Protein AF-E0XLH9-F1 (afdb_monomer_lite)

pLDDT: mean 97.28, std 1.68, range [86.56, 98.81]

Radius of gyration: 18.76 Å; chains: 1; bounding box: 44×28×55 Å

InterPro domains:
  IPR006067 Nitrite/sulphite reductase 4Fe-4S domain [PF01077] (1-181)
  IPR045854 Nitrite and sulphite reductase 4Fe-4S domain-like superfamily [G3DSA:3.30.413.10] (1-182)
  IPR045854 Nitrite and sulphite reductase 4Fe-4S domain-like superfamily [SSF56014] (1-182)

Structure (mmCIF, N/CA/C/O backbone):
data_AF-E0XLH9-F1
#
_entry.id   AF-E0XLH9-F1
#
loop_
_atom_site.group_PDB
_atom_site.id
_atom_site.type_symbol
_atom_site.label_atom_id
_atom_site.label_alt_id
_atom_site.label_comp_id
_atom_site.label_asym_id
_atom_site.label_entity_id
_atom_site.label_seq_id
_atom_site.pdbx_PDB_ins_code
_atom_site.Cartn_x
_atom_site.Cartn_y
_atom_site.Cartn_z
_atom_site.occupancy
_atom_site.B_iso_or_equiv
_atom_site.auth_seq_id
_atom_site.auth_comp_id
_atom_site.auth_asym_id
_atom_site.auth_atom_id
_atom_site.pdbx_PDB_model_num
ATOM 1 N N . CYS A 1 1 ? 6.025 8.968 -8.342 1.00 97.19 1 CYS A N 1
ATOM 2 C CA . CYS A 1 1 ? 5.480 8.291 -7.142 1.00 97.19 1 CYS A CA 1
ATOM 3 C C . CYS A 1 1 ? 4.327 9.105 -6.547 1.00 97.19 1 CYS A C 1
ATOM 5 O O . CYS A 1 1 ? 4.067 10.203 -7.035 1.00 97.19 1 CYS A O 1
ATOM 7 N N . CYS A 1 2 ? 3.596 8.573 -5.556 1.00 98.44 2 CYS A N 1
ATOM 8 C CA . CYS A 1 2 ? 2.737 9.406 -4.707 1.00 98.44 2 CYS A CA 1
ATOM 9 C C . CYS A 1 2 ? 3.609 10.173 -3.698 1.00 98.44 2 CYS A C 1
ATOM 11 O O . CYS A 1 2 ? 4.823 10.000 -3.677 1.00 98.44 2 CYS A O 1
ATOM 13 N N . VAL A 1 3 ? 2.999 11.010 -2.853 1.00 98.25 3 VAL A N 1
ATOM 14 C CA . VAL A 1 3 ? 3.741 11.764 -1.823 1.00 98.25 3 VAL A CA 1
ATOM 15 C C . VAL A 1 3 ? 4.440 10.858 -0.797 1.00 98.25 3 VAL A C 1
ATOM 17 O O . VAL A 1 3 ? 5.376 11.296 -0.137 1.00 98.25 3 VAL A O 1
ATOM 20 N N . GLY A 1 4 ? 3.999 9.601 -0.668 1.00 97.56 4 GLY A N 1
ATOM 21 C CA . GLY A 1 4 ? 4.634 8.614 0.200 1.00 97.56 4 GLY A CA 1
ATOM 22 C C . GLY A 1 4 ? 4.750 9.074 1.655 1.00 97.56 4 GLY A C 1
ATOM 23 O O . GLY A 1 4 ? 3.857 9.781 2.141 1.00 97.56 4 GLY A O 1
ATOM 24 N N . PRO A 1 5 ? 5.845 8.715 2.350 1.00 97.50 5 PRO A N 1
ATOM 25 C CA . PRO A 1 5 ? 6.049 9.096 3.745 1.00 97.50 5 PRO A CA 1
ATOM 26 C C . PRO A 1 5 ? 6.295 10.600 3.930 1.00 97.50 5 PRO A C 1
ATOM 28 O O . PRO A 1 5 ? 6.228 11.082 5.055 1.00 97.50 5 PRO A O 1
ATOM 31 N N . GLY A 1 6 ? 6.501 11.371 2.852 1.00 97.38 6 GLY A N 1
ATOM 32 C CA . GLY A 1 6 ? 6.682 12.822 2.942 1.00 97.38 6 GLY A CA 1
ATOM 33 C C . GLY A 1 6 ? 5.474 13.560 3.532 1.00 97.38 6 GLY A C 1
ATOM 34 O O . GLY A 1 6 ? 5.629 14.655 4.068 1.00 97.38 6 GLY A O 1
ATOM 35 N N . ARG A 1 7 ? 4.263 12.981 3.442 1.00 97.62 7 ARG A N 1
ATOM 36 C CA . ARG A 1 7 ? 3.058 13.537 4.094 1.00 97.62 7 ARG A CA 1
ATOM 37 C C . ARG A 1 7 ? 1.923 12.538 4.356 1.00 97.62 7 ARG A C 1
ATOM 39 O O . ARG A 1 7 ? 0.863 12.962 4.798 1.00 97.62 7 ARG A O 1
ATOM 46 N N . CYS A 1 8 ? 2.069 11.260 4.013 1.00 98.00 8 CYS A N 1
ATOM 47 C CA . CYS A 1 8 ? 0.991 10.282 4.155 1.00 98.00 8 CYS A CA 1
ATOM 48 C C . CYS A 1 8 ? 1.371 9.192 5.159 1.00 98.00 8 CYS A C 1
ATOM 50 O O . CYS A 1 8 ? 2.333 8.452 4.967 1.00 98.00 8 CYS A O 1
ATOM 52 N N . GLU A 1 9 ? 0.554 9.055 6.194 1.00 96.81 9 GLU A N 1
ATOM 53 C CA . GLU A 1 9 ? 0.658 8.052 7.250 1.00 96.81 9 GLU A CA 1
ATOM 54 C C . GLU A 1 9 ? 0.343 6.623 6.767 1.00 96.81 9 GLU A C 1
ATOM 56 O O . GLU A 1 9 ? 0.694 5.651 7.433 1.00 96.81 9 GLU A O 1
ATOM 61 N N . PHE A 1 10 ? -0.277 6.474 5.589 1.00 97.88 10 PHE A N 1
ATOM 62 C CA . PHE A 1 10 ? -0.593 5.168 4.994 1.00 97.88 10 PHE A CA 1
ATOM 63 C C . PHE A 1 10 ? 0.568 4.561 4.198 1.00 97.88 10 PHE A C 1
ATOM 65 O O . PHE A 1 10 ? 0.439 3.448 3.686 1.00 97.88 10 PHE A O 1
ATOM 72 N N . ALA A 1 11 ? 1.681 5.281 4.041 1.00 98.12 11 ALA A N 1
ATOM 73 C CA . ALA A 1 11 ? 2.809 4.802 3.258 1.00 98.12 11 ALA A CA 1
ATOM 74 C C . ALA A 1 11 ? 3.411 3.518 3.866 1.00 98.12 11 ALA A C 1
ATOM 76 O O . ALA A 1 11 ? 3.784 3.455 5.045 1.00 98.12 11 ALA A O 1
ATOM 77 N N . CYS A 1 12 ? 3.496 2.479 3.036 1.00 98.19 12 CYS A N 1
ATOM 78 C CA . CYS A 1 12 ? 4.087 1.193 3.397 1.00 98.19 12 CYS A CA 1
ATOM 79 C C . CYS A 1 12 ? 5.584 1.110 3.049 1.00 98.19 12 CYS A C 1
ATOM 81 O O . CYS A 1 12 ? 6.290 0.270 3.578 1.00 98.19 12 CYS A O 1
ATOM 83 N N . TYR A 1 13 ? 6.100 1.994 2.203 1.00 98.31 13 TYR A N 1
ATOM 84 C CA . TYR A 1 13 ? 7.531 2.107 1.917 1.00 98.31 13 TYR A CA 1
ATOM 85 C C . TYR A 1 13 ? 7.847 3.537 1.483 1.00 98.31 13 TYR A C 1
ATOM 87 O O . TYR A 1 13 ? 6.926 4.324 1.214 1.00 98.31 13 TYR A O 1
ATOM 95 N N . ASP A 1 14 ? 9.132 3.881 1.404 1.00 98.25 14 ASP A N 1
ATOM 96 C CA . ASP A 1 14 ? 9.543 5.189 0.907 1.00 98.25 14 ASP A CA 1
ATOM 97 C C . ASP A 1 14 ? 9.423 5.263 -0.619 1.00 98.25 14 ASP A C 1
ATOM 99 O O . ASP A 1 14 ? 10.328 4.930 -1.380 1.00 98.25 14 ASP A O 1
ATOM 103 N N . THR A 1 15 ? 8.256 5.708 -1.085 1.00 98.56 15 THR A N 1
ATOM 104 C CA . THR A 1 15 ? 8.002 5.864 -2.519 1.00 98.56 15 THR A CA 1
ATOM 105 C C . THR A 1 15 ? 8.807 6.996 -3.148 1.00 98.56 15 THR A C 1
ATOM 107 O O . THR A 1 15 ? 8.923 7.027 -4.373 1.00 98.56 15 THR A O 1
ATOM 110 N N . LEU A 1 16 ? 9.255 7.979 -2.359 1.00 98.38 16 LEU A N 1
ATOM 111 C CA . LEU A 1 16 ? 10.037 9.104 -2.867 1.00 98.38 16 LEU A CA 1
ATOM 112 C C . LEU A 1 16 ? 11.455 8.622 -3.159 1.00 98.38 16 LEU A C 1
ATOM 114 O O . LEU A 1 16 ? 11.909 8.772 -4.294 1.00 98.38 16 LEU A O 1
ATOM 118 N N . GLU A 1 17 ? 12.069 7.950 -2.183 1.00 98.25 17 GLU A N 1
ATOM 119 C CA . GLU A 1 17 ? 13.401 7.367 -2.324 1.00 98.25 17 GLU A CA 1
ATOM 120 C C . GLU A 1 17 ? 13.422 6.279 -3.398 1.00 98.25 17 GLU A C 1
ATOM 122 O O . GLU A 1 17 ? 14.225 6.357 -4.321 1.00 98.25 17 GLU A O 1
ATOM 127 N N . ALA A 1 18 ? 12.460 5.347 -3.395 1.00 98.31 18 ALA A N 1
ATOM 128 C CA . ALA A 1 18 ? 12.368 4.331 -4.446 1.00 98.31 18 ALA A CA 1
ATOM 129 C C . ALA A 1 18 ? 12.247 4.956 -5.846 1.00 98.31 18 ALA A C 1
ATOM 131 O O . ALA A 1 18 ? 12.887 4.515 -6.796 1.00 98.31 18 ALA A O 1
ATOM 132 N N . CYS A 1 19 ? 11.451 6.018 -6.000 1.00 98.50 19 CYS A N 1
ATOM 133 C CA . CYS A 1 19 ? 11.318 6.686 -7.292 1.00 98.50 19 CYS A CA 1
ATOM 134 C C . CYS A 1 19 ? 12.618 7.370 -7.722 1.00 98.50 19 CYS A C 1
ATOM 136 O O . CYS A 1 19 ? 12.966 7.305 -8.899 1.00 98.50 19 CYS A O 1
ATOM 138 N N . TYR A 1 20 ? 13.314 8.035 -6.799 1.00 98.44 20 TYR A N 1
ATOM 139 C CA . TYR A 1 20 ? 14.579 8.709 -7.078 1.00 98.44 20 TYR A CA 1
ATOM 140 C C . TYR A 1 20 ? 15.683 7.703 -7.415 1.00 98.44 20 TYR A C 1
ATOM 142 O O . TYR A 1 20 ? 16.307 7.804 -8.471 1.00 98.44 20 TYR A O 1
ATOM 150 N N . ASN A 1 21 ? 15.871 6.703 -6.561 1.00 98.38 21 ASN A N 1
ATOM 151 C CA . ASN A 1 21 ? 16.893 5.679 -6.695 1.00 98.38 21 ASN A CA 1
ATOM 152 C C . ASN A 1 21 ? 16.770 4.923 -8.025 1.00 98.38 21 ASN A C 1
ATOM 154 O O . ASN A 1 21 ? 17.699 4.916 -8.829 1.00 98.38 21 ASN A O 1
ATOM 158 N N . ILE A 1 22 ? 15.575 4.403 -8.321 1.00 98.38 22 ILE A N 1
ATOM 159 C CA . ILE A 1 22 ? 15.314 3.629 -9.541 1.00 98.38 22 ILE A CA 1
ATOM 160 C C . ILE A 1 22 ? 15.443 4.483 -10.807 1.00 98.38 22 ILE A C 1
ATOM 162 O O . ILE A 1 22 ? 15.871 3.985 -11.845 1.00 98.38 22 ILE A O 1
ATOM 166 N N . THR A 1 23 ? 15.112 5.776 -10.737 1.00 98.31 23 THR A N 1
ATOM 167 C CA . THR A 1 23 ? 15.322 6.688 -11.873 1.00 98.31 23 THR A CA 1
ATOM 168 C C . THR A 1 23 ? 16.809 6.898 -12.161 1.00 98.31 23 THR A C 1
ATOM 170 O O . THR A 1 23 ? 17.189 6.994 -13.325 1.00 98.31 23 THR A O 1
ATOM 173 N N . ASN A 1 24 ? 17.648 6.977 -11.123 1.00 98.06 24 ASN A N 1
ATOM 174 C CA . ASN A 1 24 ? 19.091 7.141 -11.294 1.00 98.06 24 ASN A CA 1
ATOM 175 C C . ASN A 1 24 ? 19.781 5.842 -11.724 1.00 98.06 24 ASN A C 1
ATOM 177 O O . ASN A 1 24 ? 20.687 5.900 -12.550 1.00 98.06 24 ASN A O 1
ATOM 181 N N . GLU A 1 25 ? 19.332 4.694 -11.212 1.00 97.94 25 GLU A N 1
ATOM 182 C CA . GLU A 1 25 ? 19.822 3.373 -11.619 1.00 97.94 25 GLU A CA 1
ATOM 183 C C . GLU A 1 25 ? 19.642 3.152 -13.125 1.00 97.94 25 GLU A C 1
ATOM 185 O O . GLU A 1 25 ? 20.597 2.830 -13.824 1.00 97.94 25 GLU A O 1
ATOM 190 N N . PHE A 1 26 ? 18.427 3.377 -13.635 1.00 97.75 26 PHE A N 1
ATOM 191 C CA . PHE A 1 26 ? 18.070 3.092 -15.030 1.00 97.75 26 PHE A CA 1
ATOM 192 C C . PHE A 1 26 ? 18.141 4.330 -15.929 1.00 97.75 26 PHE A C 1
ATOM 194 O O . PHE A 1 26 ? 17.298 4.559 -16.806 1.00 97.75 26 PHE A O 1
ATOM 201 N N . MET A 1 27 ? 19.123 5.196 -15.664 1.00 97.88 27 MET A N 1
ATOM 202 C CA . MET A 1 27 ? 19.270 6.449 -16.396 1.00 97.88 27 MET A CA 1
ATOM 203 C C . MET A 1 27 ? 19.641 6.207 -17.864 1.00 97.88 27 MET A C 1
ATOM 205 O O . MET A 1 27 ? 19.169 6.952 -18.726 1.00 97.88 27 MET A O 1
ATOM 209 N N . ASP A 1 28 ? 20.449 5.184 -18.162 1.00 97.12 28 ASP A N 1
ATOM 210 C CA . ASP A 1 28 ? 20.832 4.859 -19.541 1.00 97.12 28 ASP A CA 1
ATOM 211 C C . ASP A 1 28 ? 19.609 4.414 -20.349 1.00 97.12 28 ASP A C 1
ATOM 213 O O . ASP A 1 28 ? 19.333 4.983 -21.402 1.00 97.12 28 ASP A O 1
ATOM 217 N N . GLU A 1 29 ? 18.802 3.509 -19.800 1.00 97.12 29 GLU A N 1
ATOM 218 C CA . GLU A 1 29 ? 17.604 2.970 -20.441 1.00 97.12 29 GLU A CA 1
ATOM 219 C C . GLU A 1 29 ? 16.505 4.025 -20.624 1.00 97.12 29 GLU A C 1
ATOM 221 O O . GLU A 1 29 ? 15.734 3.975 -21.587 1.00 97.12 29 GLU A O 1
ATOM 226 N N . LEU A 1 30 ? 16.449 5.021 -19.733 1.00 97.06 30 LEU A N 1
ATOM 227 C CA . LEU A 1 30 ? 15.551 6.164 -19.880 1.00 97.06 30 LEU A CA 1
ATOM 228 C C . LEU A 1 30 ? 15.975 7.093 -21.030 1.00 97.06 30 LEU A C 1
ATOM 230 O O . LEU A 1 30 ? 15.118 7.602 -21.756 1.00 97.06 30 LEU A O 1
ATOM 234 N N . HIS A 1 31 ? 17.279 7.347 -21.185 1.00 98.00 31 HIS A N 1
ATOM 235 C CA . HIS A 1 31 ? 17.801 8.312 -22.161 1.00 98.00 31 HIS A CA 1
ATOM 236 C C . HIS A 1 31 ? 18.104 7.702 -23.530 1.00 98.00 31 HIS A C 1
ATOM 238 O O . HIS A 1 31 ? 18.070 8.416 -24.536 1.00 98.00 31 HIS A O 1
ATOM 244 N N . ARG A 1 32 ? 18.428 6.409 -23.582 1.00 97.19 32 ARG A N 1
ATOM 245 C CA . ARG A 1 32 ? 18.839 5.683 -24.784 1.00 97.19 32 ARG A CA 1
ATOM 246 C C . ARG A 1 32 ? 17.840 4.556 -25.044 1.00 97.19 32 ARG A C 1
ATOM 248 O O . ARG A 1 32 ? 17.953 3.486 -24.457 1.00 97.19 32 ARG A O 1
ATOM 255 N N . PRO A 1 33 ? 16.837 4.777 -25.911 1.00 95.25 33 PRO A N 1
ATOM 256 C CA . PRO A 1 33 ? 15.804 3.782 -26.169 1.00 95.25 33 PRO A CA 1
ATOM 257 C C . PRO A 1 33 ? 16.383 2.516 -26.820 1.00 95.25 33 PRO A C 1
ATOM 259 O O . PRO A 1 33 ? 16.750 2.538 -27.992 1.00 95.25 33 PRO A O 1
ATOM 262 N N . MET A 1 34 ? 16.437 1.417 -26.063 1.00 93.88 34 MET A N 1
ATOM 263 C CA . MET A 1 34 ? 16.940 0.110 -26.526 1.00 93.88 34 MET A CA 1
ATOM 264 C C . MET A 1 34 ? 15.840 -0.962 -26.626 1.00 93.88 34 MET A C 1
ATOM 266 O O . MET A 1 34 ? 16.058 -2.020 -27.212 1.00 93.88 34 MET A O 1
ATOM 270 N N . TRP A 1 35 ? 14.657 -0.708 -26.060 1.00 94.69 35 TRP A N 1
ATOM 271 C CA . TRP A 1 35 ? 13.569 -1.688 -25.972 1.00 94.69 35 TRP A CA 1
ATOM 272 C C . TRP A 1 35 ? 12.601 -1.650 -27.160 1.00 94.69 35 TRP A C 1
ATOM 274 O O . TRP A 1 35 ? 12.479 -0.618 -27.826 1.00 94.69 35 TRP A O 1
ATOM 284 N N . PRO A 1 36 ? 11.822 -2.731 -27.381 1.00 96.00 36 PRO A N 1
ATOM 285 C CA . PRO A 1 36 ? 10.820 -2.783 -28.447 1.00 96.00 36 PRO A CA 1
ATOM 286 C C . PRO A 1 36 ? 9.754 -1.684 -28.351 1.00 96.00 36 PRO A C 1
ATOM 288 O O . PRO A 1 36 ? 9.214 -1.241 -29.366 1.00 96.00 36 PRO A O 1
ATOM 291 N N . TYR A 1 37 ? 9.416 -1.255 -27.131 1.00 96.56 37 TYR A N 1
ATOM 292 C CA . TYR A 1 37 ? 8.458 -0.182 -26.898 1.00 96.56 37 TYR A CA 1
ATOM 293 C C . TYR A 1 37 ? 8.658 0.482 -25.529 1.00 96.56 37 TYR A C 1
ATOM 295 O O . TYR A 1 37 ? 9.584 0.163 -24.788 1.00 96.56 37 TYR A O 1
ATOM 303 N N . LYS A 1 38 ? 7.786 1.441 -25.198 1.00 96.44 38 LYS A N 1
ATOM 304 C CA . LYS A 1 38 ? 7.823 2.162 -23.917 1.00 96.44 38 LYS A CA 1
ATOM 305 C C . LYS A 1 38 ? 7.627 1.218 -22.726 1.00 96.44 38 LYS A C 1
ATOM 307 O O . LYS A 1 38 ? 6.779 0.336 -22.780 1.00 96.44 38 LYS A O 1
ATOM 312 N N . SER A 1 39 ? 8.333 1.512 -21.642 1.00 97.06 39 SER A N 1
ATOM 313 C CA . SER A 1 39 ? 8.184 0.890 -20.327 1.00 97.06 39 SER A CA 1
ATOM 314 C C . SER A 1 39 ? 8.046 1.997 -19.282 1.00 97.06 39 SER A C 1
ATOM 316 O O . SER A 1 39 ? 8.710 3.033 -19.370 1.00 97.06 39 SER A O 1
ATOM 318 N N . LYS A 1 40 ? 7.128 1.831 -18.329 1.00 98.38 40 LYS A N 1
ATOM 319 C CA . LYS A 1 40 ? 6.840 2.808 -17.273 1.00 98.38 40 LYS A CA 1
ATOM 320 C C . LYS A 1 40 ? 6.799 2.123 -15.923 1.00 98.38 40 LYS A C 1
ATOM 322 O O . LYS A 1 40 ? 6.058 1.160 -15.746 1.00 98.38 40 LYS A O 1
ATOM 327 N N . ILE A 1 41 ? 7.480 2.718 -14.953 1.00 98.56 41 ILE A N 1
ATOM 328 C CA . ILE A 1 41 ? 7.428 2.303 -13.553 1.00 98.56 41 ILE A CA 1
ATOM 329 C C . ILE A 1 41 ? 6.671 3.364 -12.750 1.00 98.56 41 ILE A C 1
ATOM 331 O O . ILE A 1 41 ? 6.917 4.565 -12.900 1.00 98.56 41 ILE A O 1
ATOM 335 N N . LYS A 1 42 ? 5.723 2.945 -11.905 1.00 98.81 42 LYS A N 1
ATOM 336 C CA . LYS A 1 42 ? 5.053 3.840 -10.948 1.00 98.81 42 LYS A CA 1
ATOM 337 C C . LYS A 1 42 ? 4.966 3.238 -9.561 1.00 98.81 42 LYS A C 1
ATOM 339 O O . LYS A 1 42 ? 4.686 2.058 -9.397 1.00 98.81 42 LYS A O 1
ATOM 344 N N . PHE A 1 43 ? 5.113 4.123 -8.583 1.00 98.75 43 PHE A N 1
ATOM 345 C CA . PHE A 1 43 ? 5.173 3.805 -7.164 1.00 98.75 43 PHE A CA 1
ATOM 346 C C . PHE A 1 43 ? 4.005 4.457 -6.427 1.00 98.75 43 PHE A C 1
ATOM 348 O O . PHE A 1 43 ? 3.878 5.690 -6.424 1.00 98.75 43 PHE A O 1
ATOM 355 N N . SER A 1 44 ? 3.185 3.631 -5.788 1.00 98.75 44 SER A N 1
ATOM 356 C CA . SER A 1 44 ? 2.110 4.031 -4.885 1.00 98.75 44 SER A CA 1
ATOM 357 C C . SER A 1 44 ? 2.343 3.402 -3.5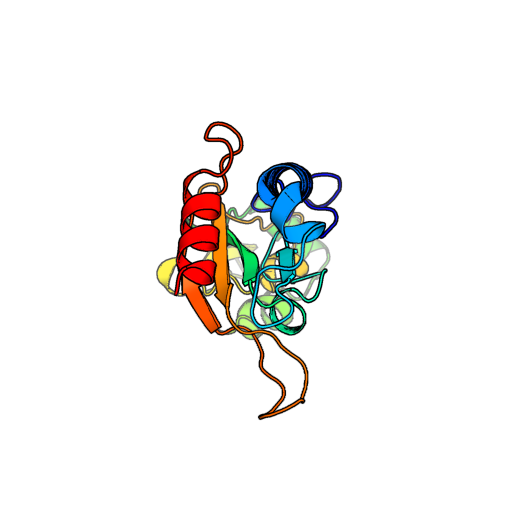17 1.00 98.75 44 SER A C 1
ATOM 359 O O . SER A 1 44 ? 2.572 2.205 -3.408 1.00 98.75 44 SER A O 1
ATOM 361 N N . GLY A 1 45 ? 2.280 4.206 -2.459 1.00 98.44 45 GLY A N 1
ATOM 362 C CA . GLY A 1 45 ? 2.657 3.773 -1.111 1.00 98.44 45 GLY A CA 1
ATOM 363 C C . GLY A 1 45 ? 1.646 2.861 -0.417 1.00 98.44 45 GLY A C 1
ATOM 364 O O . GLY A 1 45 ? 1.978 2.298 0.619 1.00 98.44 45 GLY A O 1
ATOM 365 N N . CYS A 1 46 ? 0.432 2.718 -0.954 1.00 98.56 46 CYS A N 1
ATOM 366 C CA . CYS A 1 46 ? -0.602 1.826 -0.433 1.00 98.56 46 CYS A CA 1
ATOM 367 C C . CYS A 1 46 ? -1.668 1.512 -1.501 1.00 98.56 46 CYS A C 1
ATOM 369 O O . CYS A 1 46 ? -1.661 2.100 -2.588 1.00 98.56 46 CYS A O 1
ATOM 371 N N . ALA A 1 47 ? -2.628 0.646 -1.162 1.00 98.06 47 ALA A N 1
ATOM 372 C CA . ALA A 1 47 ? -3.708 0.189 -2.045 1.00 98.06 47 ALA A CA 1
ATOM 373 C C . ALA A 1 47 ? -4.687 1.284 -2.527 1.00 98.06 47 ALA A C 1
ATOM 375 O O . ALA A 1 47 ? -5.460 1.035 -3.446 1.00 98.06 47 ALA A O 1
ATOM 376 N N . ASN A 1 48 ? -4.637 2.503 -1.970 1.00 98.38 48 ASN A N 1
ATOM 377 C CA . ASN A 1 48 ? -5.410 3.641 -2.501 1.00 98.38 48 ASN A CA 1
ATOM 378 C C . ASN A 1 48 ? -4.921 4.093 -3.889 1.00 98.38 48 ASN A C 1
ATOM 380 O O . ASN A 1 48 ? -5.611 4.854 -4.559 1.00 98.38 48 ASN A O 1
ATOM 384 N N . ASP A 1 49 ? -3.715 3.672 -4.287 1.00 98.38 49 ASP A N 1
ATOM 385 C CA . ASP A 1 49 ? -3.103 3.922 -5.593 1.00 98.38 49 ASP A CA 1
ATOM 386 C C . ASP A 1 49 ? -3.233 5.374 -6.098 1.00 98.38 49 ASP A C 1
ATOM 388 O O . ASP A 1 49 ? -3.683 5.649 -7.210 1.00 98.38 49 ASP A O 1
ATOM 392 N N . CYS A 1 50 ? -2.784 6.338 -5.290 1.00 98.44 50 CYS A N 1
ATOM 393 C CA . CYS A 1 50 ? -2.919 7.767 -5.597 1.00 98.44 50 CYS A CA 1
ATOM 394 C C . CYS A 1 50 ? -2.190 8.227 -6.880 1.00 98.44 50 CYS A C 1
ATOM 396 O O . CYS A 1 50 ? -2.377 9.365 -7.308 1.00 98.44 50 CYS A O 1
ATOM 398 N N . THR A 1 51 ? -1.341 7.392 -7.495 1.00 97.62 51 THR A N 1
ATOM 399 C CA . THR A 1 51 ? -0.717 7.697 -8.801 1.00 97.62 51 THR A CA 1
ATOM 400 C C . THR A 1 51 ? -1.435 7.069 -9.997 1.00 97.62 51 THR A C 1
ATOM 402 O O . THR A 1 51 ? -1.119 7.398 -11.152 1.00 97.62 51 THR A O 1
ATOM 405 N N . GLY A 1 52 ? -2.400 6.181 -9.740 1.00 98.06 52 GLY A N 1
ATOM 406 C CA . GLY A 1 52 ? -2.980 5.291 -10.739 1.00 98.06 52 GLY A CA 1
ATOM 407 C C . GLY A 1 52 ? -1.914 4.401 -11.374 1.00 98.06 52 GLY A C 1
ATOM 408 O O . GLY A 1 52 ? -1.873 4.295 -12.602 1.00 98.06 52 GLY A O 1
ATOM 409 N N . ALA A 1 53 ? -1.001 3.854 -10.565 1.00 98.25 53 ALA A N 1
ATOM 410 C CA . ALA A 1 53 ? 0.055 2.956 -11.005 1.00 98.25 53 ALA A CA 1
ATOM 411 C C . ALA A 1 53 ? -0.546 1.763 -11.754 1.00 98.25 53 ALA A C 1
ATOM 413 O O . ALA A 1 53 ? -0.177 1.556 -12.910 1.00 98.25 53 ALA A O 1
ATOM 414 N N . ILE A 1 54 ? -1.557 1.099 -11.172 1.00 98.44 54 ILE A N 1
ATOM 415 C CA . ILE A 1 54 ? -2.161 -0.126 -11.724 1.00 98.44 54 ILE A CA 1
ATOM 416 C C . ILE A 1 54 ? -2.722 0.062 -13.139 1.00 98.44 54 ILE A C 1
ATOM 418 O O . ILE A 1 54 ? -2.765 -0.873 -13.928 1.00 98.44 54 ILE A O 1
ATOM 422 N N . ALA A 1 55 ? -3.155 1.274 -13.481 1.00 98.06 55 ALA A N 1
ATOM 423 C CA . ALA A 1 55 ? -3.766 1.570 -14.774 1.00 98.06 55 ALA A CA 1
ATOM 424 C C . ALA A 1 55 ? -2.806 2.250 -15.765 1.00 98.06 55 ALA A C 1
ATOM 426 O O . ALA A 1 55 ? -3.123 2.376 -16.947 1.00 98.06 55 ALA A O 1
ATOM 427 N N . ARG A 1 56 ? -1.670 2.789 -15.300 1.00 98.06 56 ARG A N 1
ATOM 428 C CA . ARG A 1 56 ? -0.861 3.747 -16.082 1.00 98.06 56 ARG A CA 1
ATOM 429 C C . ARG A 1 56 ? 0.638 3.447 -16.067 1.00 98.06 56 ARG A C 1
ATOM 431 O O . ARG A 1 56 ? 1.410 4.363 -16.396 1.00 98.06 56 ARG A O 1
ATOM 438 N N . ALA A 1 57 ? 1.043 2.255 -15.648 1.00 98.06 57 ALA A N 1
ATOM 439 C CA . ALA A 1 57 ? 2.425 1.803 -15.650 1.00 98.06 57 ALA A CA 1
ATOM 440 C C . ALA A 1 57 ? 2.522 0.332 -16.053 1.00 98.06 57 ALA A C 1
ATOM 442 O O . ALA A 1 57 ? 1.744 -0.493 -15.578 1.00 98.06 57 ALA A O 1
ATOM 443 N N . ASP A 1 58 ? 3.517 0.028 -16.880 1.00 98.25 58 ASP A N 1
ATOM 444 C CA . ASP A 1 58 ? 3.850 -1.335 -17.277 1.00 98.25 58 ASP A CA 1
ATOM 445 C C . ASP A 1 58 ? 4.351 -2.139 -16.070 1.00 98.25 58 ASP A C 1
ATOM 447 O O . ASP A 1 58 ? 4.044 -3.319 -15.977 1.00 98.25 58 ASP A O 1
ATOM 451 N N . ILE A 1 59 ? 5.028 -1.488 -15.113 1.00 98.62 59 ILE A N 1
ATOM 452 C CA . ILE A 1 59 ? 5.429 -2.044 -13.813 1.00 98.62 59 ILE A CA 1
ATOM 453 C C . ILE A 1 59 ? 4.855 -1.152 -12.702 1.00 98.62 59 ILE A C 1
ATOM 455 O O . ILE A 1 59 ? 5.213 0.018 -12.543 1.00 98.62 59 ILE A O 1
ATOM 459 N N . SER A 1 60 ? 3.918 -1.696 -11.933 1.00 98.69 60 SER A N 1
ATOM 460 C CA . SER A 1 60 ? 3.217 -1.013 -10.844 1.00 98.69 60 SER A CA 1
ATOM 461 C C . SER A 1 60 ? 3.704 -1.535 -9.496 1.00 98.69 60 SER A C 1
ATOM 463 O O . SER A 1 60 ? 3.605 -2.729 -9.229 1.00 98.69 60 SER A O 1
ATOM 465 N N . VAL A 1 61 ? 4.183 -0.640 -8.636 1.00 98.75 61 VAL A N 1
ATOM 466 C CA . VAL A 1 61 ? 4.692 -0.961 -7.296 1.00 98.75 61 VAL A CA 1
ATOM 467 C C . VAL A 1 61 ? 3.732 -0.385 -6.263 1.00 98.75 61 VAL A C 1
ATOM 469 O O . VAL A 1 61 ? 3.691 0.832 -6.053 1.00 98.75 61 VAL A O 1
ATOM 472 N N . ILE A 1 62 ? 2.920 -1.240 -5.642 1.00 98.81 62 ILE A N 1
ATOM 473 C CA . ILE A 1 62 ? 1.847 -0.816 -4.733 1.00 98.81 62 ILE A CA 1
ATOM 474 C C . ILE A 1 62 ? 2.133 -1.318 -3.323 1.00 98.81 62 ILE A C 1
ATOM 476 O O . ILE A 1 62 ? 2.202 -2.516 -3.083 1.00 98.81 62 ILE A O 1
ATOM 480 N N . GLY A 1 63 ? 2.288 -0.391 -2.384 1.00 98.62 63 GLY A N 1
ATOM 481 C CA . GLY A 1 63 ? 2.655 -0.693 -1.008 1.00 98.62 63 GLY A CA 1
ATOM 482 C C . GLY A 1 63 ? 1.600 -1.529 -0.288 1.00 98.62 63 GLY A C 1
ATOM 483 O O . GLY A 1 63 ? 0.396 -1.347 -0.483 1.00 98.62 63 GLY A O 1
ATOM 484 N N . THR A 1 64 ? 2.061 -2.443 0.556 1.00 98.62 64 THR A N 1
ATOM 485 C CA . THR A 1 64 ? 1.212 -3.299 1.383 1.00 98.62 64 THR A CA 1
ATOM 486 C C . THR A 1 64 ? 1.959 -3.728 2.650 1.00 98.62 64 THR A C 1
ATOM 488 O O . THR A 1 64 ? 3.111 -3.356 2.872 1.00 98.62 64 THR A O 1
ATOM 491 N N . TRP A 1 65 ? 1.296 -4.510 3.490 1.00 98.25 65 TRP A N 1
ATOM 492 C CA . TRP A 1 65 ? 1.861 -5.150 4.676 1.00 98.25 65 TRP A CA 1
ATOM 493 C C . TRP A 1 65 ? 1.404 -6.612 4.722 1.00 98.25 65 TRP A C 1
ATOM 495 O O . TRP A 1 65 ? 0.490 -6.987 3.985 1.00 98.25 65 TRP A O 1
ATOM 505 N N . ARG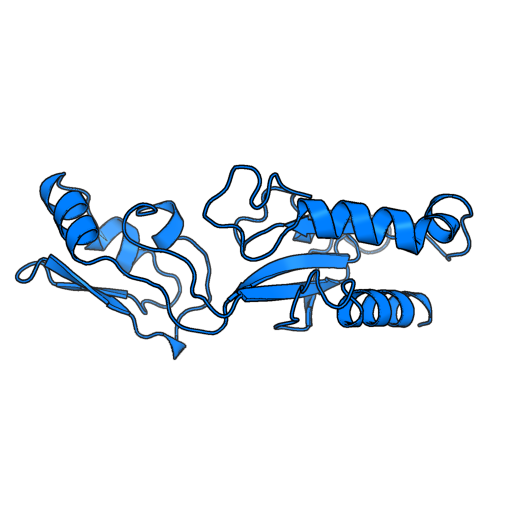 A 1 66 ? 2.041 -7.458 5.535 1.00 96.31 66 ARG A N 1
ATOM 506 C CA . ARG A 1 66 ? 1.688 -8.893 5.622 1.00 96.31 66 ARG A CA 1
ATOM 507 C C . ARG A 1 66 ? 1.363 -9.400 7.026 1.00 96.31 66 ARG A C 1
ATOM 509 O O . ARG A 1 66 ? 0.904 -10.528 7.162 1.00 96.31 66 ARG A O 1
ATOM 516 N N . ASP A 1 67 ? 1.573 -8.578 8.043 1.00 96.06 67 ASP A N 1
ATOM 517 C CA . ASP A 1 67 ? 1.084 -8.799 9.400 1.00 96.06 67 ASP A CA 1
ATOM 518 C C . ASP A 1 67 ? -0.348 -8.245 9.576 1.00 96.06 67 ASP A C 1
ATOM 520 O O . ASP A 1 67 ? -1.072 -8.002 8.605 1.00 96.06 67 ASP A O 1
ATOM 524 N N . THR A 1 68 ? -0.800 -8.084 10.821 1.00 96.88 68 THR A N 1
ATOM 525 C CA . THR A 1 68 ? -2.165 -7.629 11.131 1.00 96.88 68 THR A CA 1
ATOM 526 C C . THR A 1 68 ? -2.287 -6.102 11.182 1.00 96.88 68 THR A C 1
ATOM 528 O O . THR A 1 68 ? -1.300 -5.382 11.317 1.00 96.88 68 THR A O 1
ATOM 531 N N . LEU A 1 69 ? -3.520 -5.592 11.087 1.00 97.38 69 LEU A N 1
ATOM 532 C CA . LEU A 1 69 ? -3.812 -4.178 11.336 1.00 97.38 69 LEU A CA 1
ATOM 533 C C . LEU A 1 69 ? -3.481 -3.801 12.782 1.00 97.38 69 LEU A C 1
ATOM 535 O O . LEU A 1 69 ? -3.759 -4.557 13.714 1.00 97.38 69 LEU A O 1
ATOM 539 N N . ILE A 1 70 ? -2.987 -2.581 12.968 1.00 97.81 70 ILE A N 1
ATOM 540 C CA . ILE A 1 70 ? -2.815 -1.984 14.292 1.00 97.81 70 ILE A CA 1
ATOM 541 C C . ILE A 1 70 ? -4.099 -1.221 14.615 1.00 97.81 70 ILE A C 1
ATOM 543 O O . ILE A 1 70 ? -4.457 -0.292 13.888 1.00 97.81 70 ILE A O 1
ATOM 547 N N . ILE A 1 71 ? -4.794 -1.626 15.681 1.00 98.12 71 ILE A N 1
ATOM 548 C CA . ILE A 1 71 ? -6.065 -1.031 16.115 1.00 98.12 71 ILE A CA 1
ATOM 549 C C . ILE A 1 71 ? -5.888 -0.411 17.502 1.00 98.12 71 ILE A C 1
ATOM 551 O O . ILE A 1 71 ? -5.653 -1.117 18.482 1.00 98.12 71 ILE A O 1
ATOM 555 N N . ASP A 1 72 ? -6.043 0.906 17.583 1.00 98.19 72 ASP A N 1
ATOM 556 C CA . ASP A 1 72 ? -6.104 1.653 18.835 1.00 98.19 72 ASP A CA 1
ATOM 557 C C . ASP A 1 72 ? -7.552 1.703 19.342 1.00 98.19 72 ASP A C 1
ATOM 559 O O . ASP A 1 72 ? -8.389 2.456 18.838 1.00 98.19 72 ASP A O 1
ATOM 563 N N . GLN A 1 73 ? -7.84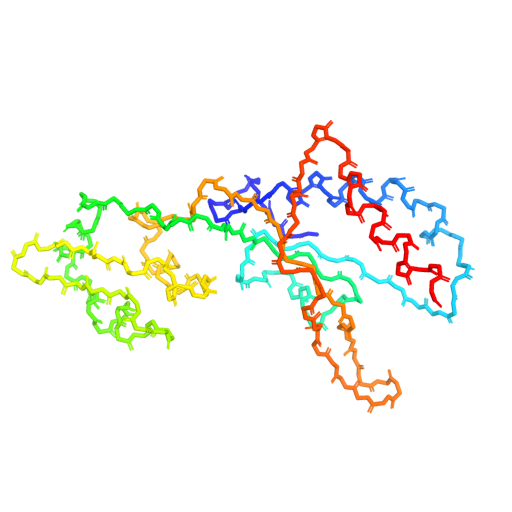8 0.893 20.360 1.00 98.00 73 GLN A N 1
ATOM 564 C CA . GLN A 1 73 ? -9.190 0.807 20.943 1.00 98.00 73 GLN A CA 1
ATOM 565 C C . GLN A 1 73 ? -9.628 2.104 21.640 1.00 98.00 73 GLN A C 1
ATOM 567 O O . GLN A 1 73 ? -10.828 2.349 21.755 1.00 98.00 73 GLN A O 1
ATOM 572 N N . VAL A 1 74 ? -8.695 2.951 22.093 1.00 98.06 74 VAL A N 1
ATOM 573 C CA . VAL A 1 74 ? -9.036 4.256 22.678 1.00 98.06 74 VAL A CA 1
ATOM 574 C C . VAL A 1 74 ? -9.590 5.162 21.583 1.00 98.06 74 VAL A C 1
ATOM 576 O O . VAL A 1 74 ? -10.698 5.678 21.717 1.00 98.06 74 VAL A O 1
ATOM 579 N N . ALA A 1 75 ? -8.897 5.253 20.448 1.00 97.94 75 ALA A N 1
ATOM 580 C CA . ALA A 1 75 ? -9.366 6.026 19.302 1.00 97.94 75 ALA A CA 1
ATOM 581 C C . ALA A 1 75 ? -10.661 5.449 18.687 1.00 97.94 75 ALA A C 1
ATOM 583 O O . ALA A 1 75 ? -11.522 6.209 18.247 1.00 97.94 75 ALA A O 1
ATOM 584 N N . VAL A 1 76 ? -10.864 4.121 18.690 1.00 98.00 76 VAL A N 1
ATOM 585 C CA . VAL A 1 76 ? -12.156 3.512 18.289 1.00 98.00 76 VAL A CA 1
ATOM 586 C C . VAL A 1 76 ? -13.305 4.039 19.157 1.00 98.00 76 VAL A C 1
ATOM 588 O O . VAL A 1 76 ? -14.366 4.388 18.630 1.00 98.00 76 VAL A O 1
ATOM 591 N N . LYS A 1 77 ? -13.097 4.132 20.477 1.00 97.81 77 LYS A N 1
ATOM 592 C CA . LYS A 1 77 ? -14.093 4.674 21.413 1.00 97.81 77 LYS A CA 1
ATOM 593 C C . LYS A 1 77 ? -14.360 6.159 21.178 1.00 97.81 77 LYS A C 1
ATOM 595 O O . LYS A 1 77 ? -15.510 6.573 21.288 1.00 97.81 77 LYS A O 1
ATOM 600 N N . GLU A 1 78 ? -13.353 6.939 20.786 1.00 97.94 78 GLU A N 1
ATOM 601 C CA . GLU A 1 78 ? -13.537 8.342 20.382 1.00 97.94 78 GLU A CA 1
ATOM 602 C C . GLU A 1 78 ? -14.458 8.461 19.158 1.00 97.94 78 GLU A C 1
ATOM 604 O O . GLU A 1 78 ? -15.448 9.191 19.212 1.00 97.94 78 GLU A O 1
ATOM 609 N N . TYR A 1 79 ? -14.227 7.672 18.099 1.00 97.81 79 TYR A N 1
ATOM 610 C CA . TYR A 1 79 ? -15.134 7.626 16.940 1.00 97.81 79 TYR A CA 1
ATOM 611 C C . TYR A 1 79 ? -16.563 7.225 17.342 1.00 97.81 79 TYR A C 1
ATOM 613 O O . TYR A 1 79 ? -17.539 7.800 16.852 1.00 97.81 79 TYR A O 1
ATOM 621 N N . ALA A 1 80 ? -16.706 6.253 18.247 1.00 96.62 80 ALA A N 1
ATOM 622 C CA . ALA A 1 80 ? -18.011 5.839 18.755 1.00 96.62 80 ALA A CA 1
ATOM 623 C C . ALA A 1 80 ? -18.708 6.959 19.553 1.00 96.62 80 ALA A C 1
ATOM 625 O O . ALA A 1 80 ? -19.912 7.170 19.390 1.00 96.62 80 ALA A O 1
ATOM 626 N N . ALA A 1 81 ? -17.963 7.709 20.373 1.00 96.88 81 ALA A N 1
ATOM 627 C CA . ALA A 1 81 ? -18.467 8.857 21.129 1.00 96.88 81 ALA A CA 1
ATOM 628 C C . ALA A 1 81 ? -18.913 10.010 20.212 1.00 96.88 81 ALA A C 1
ATOM 630 O O . ALA A 1 81 ? -19.939 10.643 20.467 1.00 96.88 81 ALA A O 1
ATOM 631 N N . GLU A 1 82 ? -18.215 10.214 19.091 1.00 96.75 82 GLU A N 1
ATOM 632 C CA . GLU A 1 82 ? -18.609 11.130 18.010 1.00 96.75 82 GLU A CA 1
ATOM 633 C C . GLU A 1 82 ? -19.822 10.629 17.196 1.00 96.75 82 GLU A C 1
ATOM 635 O O . GLU A 1 82 ? -20.253 11.281 16.244 1.00 96.75 82 GLU A O 1
ATOM 640 N N . LYS A 1 83 ? -20.417 9.487 17.578 1.00 95.56 83 LYS A N 1
ATOM 641 C CA . LYS A 1 83 ? -21.546 8.830 16.899 1.00 95.56 83 LYS A CA 1
ATOM 642 C C . LYS A 1 83 ? -21.234 8.448 15.4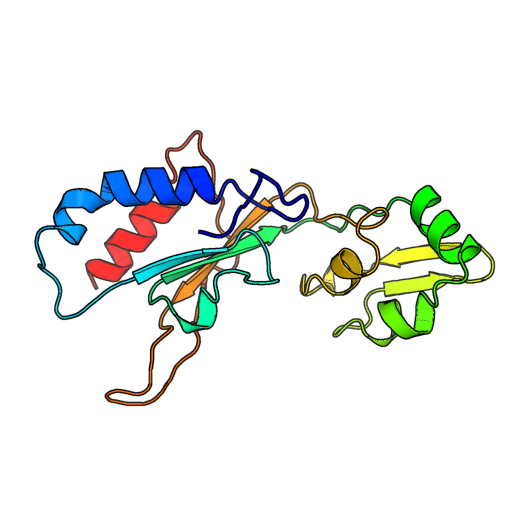50 1.00 95.56 83 LYS A C 1
ATOM 644 O O . LYS A 1 83 ? -22.148 8.328 14.629 1.00 95.56 83 LYS A O 1
ATOM 649 N N . PHE A 1 84 ? -19.959 8.222 15.129 1.00 96.88 84 PHE A N 1
ATOM 650 C CA . PHE A 1 84 ? -19.577 7.690 13.830 1.00 96.88 84 PHE A CA 1
ATOM 651 C C . PHE A 1 84 ? -20.141 6.264 13.670 1.00 96.88 84 PHE A C 1
ATOM 653 O O . PHE A 1 84 ? -19.971 5.424 14.558 1.00 96.88 84 PHE A O 1
ATOM 660 N N . PRO A 1 85 ? -20.826 5.942 12.560 1.00 96.19 85 PRO A N 1
ATOM 661 C CA . PRO A 1 85 ? -21.549 4.678 12.420 1.00 96.19 85 PRO A CA 1
ATOM 662 C C . PRO A 1 85 ? -20.628 3.507 12.011 1.00 96.19 85 PRO A C 1
ATOM 664 O O . PRO A 1 85 ? -20.757 2.956 10.912 1.00 96.19 85 PRO A O 1
ATOM 667 N N . ILE A 1 86 ? -19.729 3.096 12.921 1.00 97.69 86 ILE A N 1
ATOM 668 C CA . ILE A 1 86 ? -18.669 2.083 12.713 1.00 97.69 86 ILE A CA 1
ATOM 669 C C . ILE A 1 86 ? -19.218 0.794 12.087 1.00 97.69 86 ILE A C 1
ATOM 671 O O . ILE A 1 86 ? -18.698 0.325 11.075 1.00 97.69 86 ILE A O 1
ATOM 675 N N . LYS A 1 87 ? -20.308 0.232 12.626 1.00 96.56 87 LYS A N 1
ATOM 676 C CA . LYS A 1 87 ? -20.884 -1.021 12.111 1.00 96.56 87 LYS A CA 1
ATOM 677 C C . LYS A 1 87 ? -21.279 -0.908 10.632 1.00 96.56 87 LYS A C 1
ATOM 679 O O . LYS A 1 87 ? -20.781 -1.669 9.808 1.00 96.56 87 LYS A O 1
ATOM 684 N N . SER A 1 88 ? -22.116 0.075 10.297 1.00 97.31 88 SER A N 1
ATOM 685 C CA . SER A 1 88 ? -22.704 0.201 8.954 1.00 97.31 88 SER A CA 1
ATOM 686 C C . SER A 1 88 ? -21.742 0.729 7.884 1.00 97.31 88 SER A C 1
ATOM 688 O O . SER A 1 88 ? -21.868 0.360 6.715 1.00 97.31 88 SER A O 1
ATOM 690 N N . GLN A 1 89 ? -20.786 1.590 8.260 1.00 97.31 89 GLN A N 1
ATOM 691 C CA . GLN A 1 89 ? -19.856 2.216 7.312 1.00 97.31 89 GLN A CA 1
ATOM 692 C C . GLN A 1 89 ? -18.507 1.497 7.234 1.00 97.31 89 GLN A C 1
ATOM 694 O O . GLN A 1 89 ? -17.873 1.544 6.185 1.00 97.31 89 GLN A O 1
ATOM 699 N N . VAL A 1 90 ? -18.065 0.808 8.293 1.00 97.69 90 VAL A N 1
ATOM 700 C CA . VAL A 1 90 ? -16.758 0.128 8.328 1.00 97.69 90 VAL A CA 1
ATOM 701 C C . VAL A 1 90 ? -16.924 -1.383 8.208 1.00 97.69 90 VAL A C 1
ATOM 703 O O . VAL A 1 90 ? -16.502 -1.960 7.206 1.00 97.69 90 VAL A O 1
ATOM 706 N N . CYS A 1 91 ? -17.571 -2.035 9.178 1.00 97.44 91 CYS A N 1
ATOM 707 C CA . CYS A 1 91 ? -17.695 -3.499 9.199 1.00 97.44 91 CYS A CA 1
ATOM 708 C C . CYS A 1 91 ? -18.540 -4.020 8.028 1.00 97.44 91 CYS A C 1
ATOM 710 O O . CYS A 1 91 ? -18.107 -4.896 7.280 1.00 97.44 91 CYS A O 1
ATOM 712 N N . ASP A 1 92 ? -19.720 -3.437 7.809 1.00 97.75 92 ASP A N 1
ATOM 713 C CA . ASP A 1 92 ? -20.651 -3.886 6.771 1.00 97.75 92 ASP A CA 1
ATOM 714 C C . ASP A 1 92 ? -20.181 -3.517 5.355 1.00 97.75 92 ASP A C 1
ATOM 716 O O . ASP A 1 92 ? -20.706 -4.044 4.373 1.00 97.75 92 ASP A O 1
ATOM 720 N N . LYS A 1 93 ? -19.167 -2.660 5.219 1.00 98.19 93 LYS A N 1
ATOM 721 C CA . LYS A 1 93 ? -18.538 -2.319 3.932 1.00 98.19 93 LYS A CA 1
ATOM 722 C C . LYS A 1 93 ? -17.184 -2.992 3.721 1.00 98.19 93 LYS A C 1
ATOM 724 O O . LYS A 1 93 ? -16.638 -2.898 2.627 1.00 98.19 93 LYS A O 1
ATOM 729 N N . CYS A 1 94 ? -16.667 -3.712 4.718 1.00 98.19 94 CYS A N 1
ATOM 730 C CA . CYS A 1 94 ? -15.487 -4.550 4.552 1.00 98.19 94 CYS A CA 1
ATOM 731 C C . CYS A 1 94 ? -15.756 -5.615 3.467 1.00 98.19 94 CYS A C 1
ATOM 733 O O . CYS A 1 94 ? -16.714 -6.381 3.620 1.00 98.19 94 CYS A O 1
ATOM 735 N N . PRO A 1 95 ? -14.934 -5.704 2.400 1.00 98.12 95 PRO A N 1
ATOM 736 C CA . PRO A 1 95 ? -15.162 -6.651 1.307 1.00 98.12 95 PRO A CA 1
ATOM 737 C C . PRO A 1 95 ? -15.221 -8.112 1.761 1.00 98.12 95 PRO A C 1
ATOM 739 O O . PRO A 1 95 ? -16.038 -8.873 1.256 1.00 98.12 95 PRO A O 1
ATOM 742 N N . THR A 1 96 ? -14.395 -8.488 2.742 1.00 97.94 96 THR A N 1
ATOM 743 C CA . THR A 1 96 ? -14.310 -9.860 3.271 1.00 97.94 96 THR A CA 1
ATOM 744 C C . THR A 1 96 ? -15.041 -10.062 4.591 1.00 97.94 96 THR A C 1
ATOM 746 O O . THR A 1 96 ? -15.051 -11.166 5.115 1.00 97.94 96 THR A O 1
ATOM 749 N N . LYS A 1 97 ? -15.669 -9.013 5.142 1.00 97.44 97 LYS A N 1
ATOM 750 C CA . LYS A 1 97 ? -16.383 -9.061 6.433 1.00 97.44 97 LYS A CA 1
ATOM 751 C C . LYS A 1 97 ? -15.520 -9.524 7.617 1.00 97.44 97 LYS A C 1
ATOM 753 O O . LYS A 1 97 ? -16.056 -9.984 8.617 1.00 97.44 97 LYS A O 1
ATOM 758 N N . CYS A 1 98 ? -14.206 -9.314 7.552 1.00 97.62 98 CYS A N 1
ATOM 759 C CA . CYS A 1 98 ? -13.266 -9.712 8.605 1.00 97.62 98 CYS A CA 1
ATOM 760 C C . CYS A 1 98 ? -13.262 -8.802 9.852 1.00 97.62 98 CYS A C 1
ATOM 762 O O . CYS A 1 98 ? -12.532 -9.077 10.800 1.00 97.62 98 CYS A O 1
ATOM 764 N N . LEU A 1 99 ? -14.048 -7.717 9.871 1.00 97.56 99 LEU A N 1
ATOM 765 C CA . LEU A 1 99 ? -14.126 -6.757 10.980 1.00 97.56 99 LEU A CA 1
ATOM 766 C C . LEU A 1 99 ? -15.431 -6.901 11.764 1.00 97.56 99 LEU A C 1
ATOM 768 O O . LEU A 1 99 ? -16.518 -6.815 11.188 1.00 97.56 99 LEU A O 1
ATOM 772 N N . THR A 1 100 ? -15.326 -6.988 13.090 1.00 97.62 100 THR A N 1
ATOM 773 C CA . THR A 1 100 ? -16.477 -7.047 14.002 1.00 97.62 100 THR A CA 1
ATOM 774 C C . THR A 1 100 ? -16.394 -5.938 15.039 1.00 97.62 100 THR A C 1
ATOM 776 O O . THR A 1 100 ? -15.419 -5.846 15.776 1.00 97.62 100 THR A O 1
ATOM 779 N N . TYR A 1 101 ? -17.431 -5.105 15.103 1.00 97.75 101 TYR A N 1
ATOM 780 C CA . TYR A 1 101 ? -17.585 -4.072 16.125 1.00 97.75 101 TYR A CA 1
ATOM 781 C C . TYR A 1 101 ? -18.610 -4.515 17.171 1.00 97.75 101 TYR A C 1
ATOM 783 O O . TYR A 1 101 ? -19.737 -4.865 16.805 1.00 97.75 101 TYR A O 1
ATOM 791 N N . ASN A 1 102 ? -18.227 -4.479 18.448 1.00 96.12 102 ASN A N 1
ATOM 792 C CA . ASN A 1 102 ? -19.121 -4.713 19.578 1.00 96.12 102 ASN A CA 1
ATOM 793 C C . ASN A 1 102 ? -19.600 -3.362 20.135 1.00 96.12 102 ASN A C 1
ATOM 795 O O . ASN A 1 102 ? -18.797 -2.574 20.625 1.00 96.12 102 ASN A O 1
ATOM 799 N N . ALA A 1 103 ? -20.906 -3.092 20.065 1.00 92.81 103 ALA A N 1
ATOM 800 C CA . ALA A 1 103 ? -21.482 -1.825 20.519 1.00 92.81 103 ALA A CA 1
ATOM 801 C C . ALA A 1 103 ? -21.533 -1.678 22.052 1.00 92.81 103 ALA A C 1
ATOM 803 O O . ALA A 1 103 ? -21.570 -0.554 22.543 1.00 92.81 103 ALA A O 1
ATOM 804 N N . GLU A 1 104 ? -21.525 -2.787 22.797 1.00 93.50 104 GLU A N 1
ATOM 805 C CA . GLU A 1 104 ? -21.559 -2.785 24.263 1.00 93.50 104 GLU A CA 1
ATOM 806 C C . GLU A 1 104 ? -20.177 -2.471 24.845 1.00 93.50 104 GLU A C 1
ATOM 808 O O . GLU A 1 104 ? -20.054 -1.618 25.722 1.00 93.50 104 GLU A O 1
ATOM 813 N N . THR A 1 105 ? -19.123 -3.115 24.327 1.00 95.31 105 THR A N 1
ATOM 814 C CA . THR A 1 105 ? -17.735 -2.875 24.773 1.00 95.31 105 THR A CA 1
ATOM 815 C C . THR A 1 105 ? -17.047 -1.734 24.021 1.00 95.31 105 THR A C 1
ATOM 817 O O . THR A 1 105 ? -16.017 -1.226 24.470 1.00 95.31 105 THR A O 1
ATOM 820 N N . GLN A 1 106 ? -17.635 -1.302 22.900 1.00 94.81 106 GLN A N 1
ATOM 821 C CA . GLN A 1 106 ? -17.087 -0.322 21.960 1.00 94.81 106 GLN A CA 1
ATOM 822 C C . GLN A 1 106 ? -15.720 -0.728 21.389 1.00 94.81 106 GLN A C 1
ATOM 824 O O . GLN A 1 106 ? -14.879 0.126 21.113 1.00 94.81 106 GLN A O 1
ATOM 829 N N . GLU A 1 107 ? -15.503 -2.028 21.201 1.00 96.62 107 GLU A N 1
ATOM 830 C CA . GLU A 1 107 ? -14.251 -2.587 20.688 1.00 96.62 107 GLU A CA 1
ATOM 831 C C . GLU A 1 107 ? -14.395 -3.068 19.244 1.00 96.62 107 GLU A C 1
ATOM 833 O O . GLU A 1 107 ? -15.452 -3.552 18.820 1.00 96.62 107 GLU A O 1
ATOM 838 N N . LEU A 1 108 ? -13.303 -2.949 18.489 1.00 97.56 108 LEU A N 1
ATOM 839 C CA . LEU A 1 108 ? -13.197 -3.431 17.117 1.00 97.56 108 LEU A CA 1
ATOM 840 C C . LEU A 1 108 ? -12.208 -4.600 17.044 1.00 97.56 108 LEU A C 1
ATOM 842 O O . LEU A 1 108 ? -11.029 -4.440 17.357 1.00 97.56 108 LEU A O 1
ATOM 846 N N . ALA A 1 109 ? -12.685 -5.754 16.588 1.00 97.06 109 ALA A N 1
ATOM 847 C CA . ALA A 1 109 ? -11.888 -6.954 16.363 1.00 97.06 109 ALA A CA 1
ATOM 848 C C . ALA A 1 109 ? -11.711 -7.230 14.862 1.00 97.06 109 ALA A C 1
ATOM 850 O O . ALA A 1 109 ? -12.580 -6.893 14.050 1.00 97.06 109 ALA A O 1
ATOM 851 N N . ILE A 1 110 ? -10.596 -7.873 14.506 1.00 97.06 110 ILE A N 1
ATOM 852 C CA . ILE A 1 110 ? -10.266 -8.278 13.137 1.00 97.06 110 ILE A CA 1
ATOM 853 C C . ILE A 1 110 ? -9.836 -9.746 13.077 1.00 97.06 110 ILE A C 1
ATOM 855 O O . ILE A 1 110 ? -9.042 -10.201 13.897 1.00 97.06 110 ILE A O 1
ATOM 859 N N . VAL A 1 111 ? -10.310 -10.458 12.056 1.00 97.50 111 VAL A N 1
ATOM 860 C CA . VAL A 1 111 ? -9.757 -11.742 11.609 1.00 97.50 111 VAL A CA 1
ATOM 861 C C . VAL A 1 111 ? -8.694 -11.448 10.547 1.00 97.50 111 VAL A C 1
ATOM 863 O O . VAL A 1 111 ? -9.014 -11.113 9.408 1.00 97.50 111 VAL A O 1
ATOM 866 N N . ALA A 1 112 ? -7.418 -11.467 10.941 1.00 95.31 112 ALA A N 1
ATOM 867 C CA . ALA A 1 112 ? -6.321 -10.950 10.114 1.00 95.31 112 ALA A CA 1
ATOM 868 C C . ALA A 1 112 ? -6.127 -11.722 8.797 1.00 95.31 112 ALA A C 1
ATOM 870 O O . ALA A 1 112 ? -5.845 -11.113 7.766 1.00 95.31 112 ALA A O 1
ATOM 871 N N . GLU A 1 113 ? -6.315 -13.041 8.831 1.00 96.38 113 GLU A N 1
ATOM 872 C CA . GLU A 1 113 ? -6.163 -13.950 7.686 1.00 96.38 113 GLU A CA 1
ATOM 873 C C . GLU A 1 113 ? -7.123 -13.642 6.527 1.00 96.38 113 GLU A C 1
ATOM 875 O O . GLU A 1 113 ? -6.742 -13.751 5.363 1.00 96.38 113 GLU A O 1
ATOM 880 N N . ASP A 1 114 ? -8.319 -13.139 6.835 1.00 97.50 114 ASP A N 1
ATOM 881 C CA . ASP A 1 114 ? -9.334 -12.782 5.842 1.00 97.50 114 ASP A CA 1
ATOM 882 C C . ASP A 1 114 ? -9.171 -11.347 5.309 1.00 97.50 114 ASP A C 1
ATOM 884 O O . ASP A 1 114 ? -9.928 -10.890 4.444 1.00 97.50 114 ASP A O 1
ATOM 888 N N . CYS A 1 115 ? -8.210 -10.575 5.821 1.00 97.88 115 CYS A N 1
ATOM 889 C CA . CYS A 1 115 ? -8.011 -9.193 5.403 1.00 97.88 115 CYS A CA 1
ATOM 890 C C . CYS A 1 115 ? -7.284 -9.111 4.052 1.00 97.88 115 CYS A C 1
ATOM 892 O O . CYS A 1 115 ? -6.096 -9.407 3.932 1.00 97.88 115 CYS A O 1
ATOM 894 N N . THR A 1 116 ? -7.967 -8.578 3.037 1.00 97.69 116 THR A N 1
ATOM 895 C CA . THR A 1 116 ? -7.386 -8.317 1.705 1.00 97.69 116 THR A CA 1
ATOM 896 C C . THR A 1 116 ? -6.681 -6.965 1.588 1.00 97.69 116 THR A C 1
ATOM 898 O O . THR A 1 116 ? -6.257 -6.586 0.500 1.00 97.69 116 THR A O 1
ATOM 901 N N . ARG A 1 117 ? -6.542 -6.222 2.698 1.00 98.12 117 ARG A N 1
ATOM 902 C CA . ARG A 1 117 ? -5.774 -4.961 2.780 1.00 98.12 117 ARG A CA 1
ATOM 903 C C . ARG A 1 117 ? -6.256 -3.876 1.804 1.00 98.12 117 ARG A C 1
ATOM 905 O O . ARG A 1 117 ? -5.476 -3.104 1.259 1.00 98.12 117 ARG A O 1
ATOM 912 N N . CYS A 1 118 ? -7.574 -3.770 1.633 1.00 97.69 118 CYS A N 1
ATOM 913 C CA . CYS A 1 118 ? -8.226 -2.807 0.733 1.00 97.69 118 CYS A CA 1
ATOM 914 C C . CYS A 1 118 ? -8.201 -1.332 1.194 1.00 97.69 118 CYS A C 1
ATOM 916 O O . CYS A 1 118 ? -8.781 -0.485 0.524 1.00 97.69 118 CYS A O 1
ATOM 918 N N . ASN A 1 119 ? -7.600 -1.018 2.348 1.00 96.88 119 ASN A N 1
ATOM 919 C CA . ASN A 1 119 ? -7.570 0.306 2.996 1.00 96.88 119 ASN A CA 1
ATOM 920 C C . ASN A 1 119 ? -8.910 0.939 3.416 1.00 96.88 119 ASN A C 1
ATOM 922 O O . ASN A 1 119 ? -8.877 1.971 4.077 1.00 96.88 119 ASN A O 1
ATOM 926 N N . HIS A 1 120 ? -10.075 0.347 3.130 1.00 98.44 120 HIS A N 1
ATOM 927 C CA . HIS A 1 120 ? -11.381 0.951 3.459 1.00 98.44 120 HIS A CA 1
ATOM 928 C C . HIS A 1 120 ? -11.512 1.388 4.929 1.00 98.44 120 HIS A C 1
ATOM 930 O O . HIS A 1 120 ? -11.861 2.529 5.224 1.00 98.44 120 HIS A O 1
ATOM 936 N N . CYS A 1 121 ? -11.191 0.490 5.860 1.00 98.19 121 CYS A N 1
ATOM 937 C CA . CYS A 1 121 ? -11.283 0.754 7.294 1.00 98.19 121 CYS A CA 1
ATOM 938 C C . CYS A 1 121 ? -10.257 1.792 7.779 1.00 98.19 121 CYS A C 1
ATOM 940 O O . CYS A 1 121 ? -10.615 2.675 8.556 1.00 98.19 121 CYS A O 1
ATOM 942 N N . ILE A 1 122 ? -9.026 1.739 7.263 1.00 98.19 122 ILE A N 1
ATOM 943 C CA . ILE A 1 122 ? -7.975 2.735 7.525 1.00 98.19 122 ILE A CA 1
ATOM 944 C C . ILE A 1 122 ? -8.415 4.121 7.032 1.00 98.19 122 ILE A C 1
ATOM 946 O O . ILE A 1 122 ? -8.297 5.096 7.763 1.00 98.19 122 ILE A O 1
ATOM 950 N N . ASN A 1 123 ? -8.980 4.211 5.825 1.00 98.25 123 ASN A N 1
ATOM 951 C CA . ASN A 1 123 ? -9.405 5.479 5.228 1.00 98.25 123 ASN A CA 1
ATOM 952 C C . ASN A 1 123 ? -10.518 6.169 6.034 1.00 98.25 123 ASN A C 1
ATOM 954 O O . ASN A 1 123 ? -10.551 7.395 6.102 1.00 98.25 123 ASN A O 1
ATOM 958 N N . LEU A 1 124 ? -11.434 5.397 6.627 1.00 98.12 124 LEU A N 1
ATOM 959 C CA . LEU A 1 124 ? -12.541 5.939 7.421 1.00 98.12 124 LEU A CA 1
ATOM 960 C C . LEU A 1 124 ? -12.153 6.262 8.866 1.00 98.12 124 LEU A C 1
ATOM 962 O O . LEU A 1 124 ? -12.713 7.187 9.449 1.00 98.12 124 LEU A O 1
ATOM 966 N N . MET A 1 125 ? -11.217 5.509 9.448 1.00 98.00 125 MET A N 1
ATOM 967 C CA . MET A 1 125 ? -10.797 5.678 10.841 1.00 98.00 125 MET A CA 1
ATOM 968 C C . MET A 1 125 ? -9.267 5.771 10.983 1.00 98.00 125 MET A C 1
ATOM 970 O O . MET A 1 125 ? -8.673 4.984 11.725 1.00 98.00 125 MET A O 1
ATOM 974 N N . PRO A 1 126 ? -8.601 6.734 10.317 1.00 97.44 126 PRO A N 1
ATOM 975 C CA . PRO A 1 126 ? -7.136 6.791 10.242 1.00 97.44 126 PRO A CA 1
ATOM 976 C C . PRO A 1 126 ? -6.446 7.042 11.586 1.00 97.44 126 PRO A C 1
ATOM 978 O O . PRO A 1 126 ? -5.290 6.665 11.774 1.00 97.44 126 PRO A O 1
ATOM 981 N N . LYS A 1 127 ? -7.148 7.650 12.553 1.00 97.25 127 LYS A N 1
ATOM 982 C CA . LYS A 1 127 ? -6.619 7.815 13.915 1.00 97.25 127 LYS A CA 1
ATOM 983 C C . LYS A 1 127 ? -6.554 6.488 14.675 1.00 97.25 127 LYS A C 1
ATOM 985 O O . LYS A 1 127 ? -5.668 6.324 15.505 1.00 97.25 127 LYS A O 1
ATOM 990 N N . ALA A 1 128 ? -7.471 5.565 14.381 1.00 98.00 128 ALA A N 1
ATOM 991 C CA . ALA A 1 128 ? -7.654 4.326 15.129 1.00 98.00 128 ALA A CA 1
ATOM 992 C C . ALA A 1 128 ? -7.042 3.101 14.447 1.00 98.00 128 ALA A C 1
ATOM 994 O O . ALA A 1 128 ? -6.606 2.184 15.133 1.00 98.00 128 ALA A O 1
ATOM 995 N N . ILE A 1 129 ? -7.022 3.060 13.114 1.00 98.00 129 ILE A N 1
ATOM 996 C CA . ILE A 1 129 ? -6.568 1.894 12.354 1.00 98.00 129 ILE A CA 1
ATOM 997 C C . ILE A 1 129 ? -5.382 2.286 11.485 1.00 98.00 129 ILE A C 1
ATOM 999 O O . ILE A 1 129 ? -5.466 3.214 10.681 1.00 98.00 129 ILE A O 1
ATOM 1003 N N . ARG A 1 130 ? -4.291 1.529 11.603 1.00 97.62 130 ARG A N 1
ATOM 1004 C CA . ARG A 1 130 ? -3.095 1.677 10.769 1.00 97.62 130 ARG A CA 1
ATOM 1005 C C . ARG A 1 130 ? -2.726 0.356 10.104 1.00 97.62 130 ARG A C 1
ATOM 1007 O O . ARG A 1 130 ? -3.084 -0.722 10.584 1.00 97.62 130 ARG A O 1
ATOM 1014 N N . ALA A 1 131 ? -1.995 0.460 8.996 1.00 97.56 131 ALA A N 1
ATOM 1015 C CA . ALA A 1 131 ? -1.317 -0.678 8.385 1.00 97.56 131 ALA A CA 1
ATOM 1016 C C . ALA A 1 131 ? -0.371 -1.353 9.394 1.00 97.56 131 ALA A C 1
ATOM 1018 O O . ALA A 1 131 ? 0.097 -0.704 10.333 1.00 97.56 131 ALA A O 1
ATOM 1019 N N . GLY A 1 132 ? -0.092 -2.636 9.178 1.00 97.31 132 GLY A N 1
ATOM 1020 C CA . GLY A 1 132 ? 0.851 -3.388 9.998 1.00 97.31 132 GLY A CA 1
ATOM 1021 C C . GLY A 1 132 ? 2.304 -2.908 9.864 1.00 97.31 132 GLY A C 1
ATOM 1022 O O . GLY A 1 132 ? 2.629 -2.010 9.076 1.00 97.31 132 GLY A O 1
ATOM 1023 N N . ASN A 1 133 ? 3.181 -3.499 10.670 1.00 97.00 133 ASN A N 1
ATOM 1024 C CA . ASN A 1 133 ? 4.603 -3.177 10.750 1.00 97.00 133 ASN A CA 1
ATOM 1025 C C . ASN A 1 133 ? 5.427 -3.900 9.678 1.00 97.00 133 ASN A C 1
ATOM 1027 O O . ASN A 1 133 ? 6.429 -3.360 9.205 1.00 97.00 133 ASN A O 1
ATOM 1031 N N . GLU A 1 134 ? 5.017 -5.101 9.260 1.00 97.12 134 GLU A N 1
ATOM 1032 C CA . GLU A 1 134 ? 5.721 -5.868 8.232 1.00 97.12 134 GLU A CA 1
ATOM 1033 C C . GLU A 1 134 ? 5.343 -5.383 6.834 1.00 97.12 134 GLU A C 1
ATOM 1035 O O . GLU A 1 134 ? 4.587 -6.018 6.094 1.00 97.12 134 GLU A O 1
ATOM 1040 N N . LYS A 1 135 ? 5.895 -4.226 6.475 1.00 97.81 135 LYS A N 1
ATOM 1041 C CA . LYS A 1 135 ? 5.596 -3.533 5.227 1.00 97.81 135 LYS A CA 1
ATOM 1042 C C . LYS A 1 135 ? 6.480 -3.983 4.058 1.00 97.81 135 LYS A C 1
ATOM 1044 O O . LYS A 1 135 ? 7.559 -4.549 4.261 1.00 97.81 135 LYS A O 1
ATOM 1049 N N . GLY A 1 136 ? 5.988 -3.724 2.849 1.00 98.19 136 GLY A N 1
ATOM 1050 C CA . GLY A 1 136 ? 6.613 -4.004 1.557 1.00 98.19 136 GLY A CA 1
ATOM 1051 C C . GLY A 1 136 ? 5.736 -3.486 0.412 1.00 98.19 136 GLY A C 1
ATOM 1052 O O . GLY A 1 136 ? 4.943 -2.555 0.595 1.00 98.19 136 GLY A O 1
ATOM 1053 N N . ALA A 1 137 ? 5.835 -4.100 -0.764 1.00 98.56 137 ALA A N 1
ATOM 1054 C CA . ALA A 1 137 ? 4.991 -3.799 -1.916 1.00 98.56 137 ALA A CA 1
ATOM 1055 C C . ALA A 1 137 ? 4.579 -5.057 -2.692 1.00 98.56 137 ALA A C 1
ATOM 1057 O O . ALA A 1 137 ? 5.266 -6.072 -2.693 1.00 98.56 137 ALA A O 1
ATOM 1058 N N . THR A 1 138 ? 3.449 -4.969 -3.381 1.00 98.81 138 THR A N 1
ATOM 1059 C CA . THR A 1 138 ? 3.027 -5.894 -4.430 1.00 98.81 138 THR A CA 1
ATOM 1060 C C . THR A 1 138 ? 3.487 -5.337 -5.777 1.00 98.81 138 THR A C 1
ATOM 1062 O O . THR A 1 138 ? 3.273 -4.153 -6.062 1.00 98.81 138 THR A O 1
ATOM 1065 N N . ILE A 1 139 ? 4.086 -6.187 -6.616 1.00 98.62 139 ILE A N 1
ATOM 1066 C CA . ILE A 1 139 ? 4.506 -5.836 -7.978 1.00 98.62 139 ILE A CA 1
ATOM 1067 C C . ILE A 1 139 ? 3.480 -6.379 -8.968 1.00 98.62 139 ILE A C 1
ATOM 1069 O O . ILE A 1 139 ? 3.195 -7.582 -9.002 1.00 98.62 139 ILE A O 1
ATOM 1073 N N . LEU A 1 140 ? 2.923 -5.482 -9.777 1.00 98.69 140 LEU A N 1
ATOM 1074 C CA . LEU A 1 140 ? 1.969 -5.805 -10.828 1.00 98.69 140 LEU A CA 1
ATOM 1075 C C . LEU A 1 140 ? 2.523 -5.377 -12.186 1.00 98.69 140 LEU A C 1
ATOM 1077 O O . LEU A 1 140 ? 3.190 -4.348 -12.276 1.00 98.69 140 LEU A O 1
ATOM 1081 N N . VAL A 1 141 ? 2.216 -6.127 -13.244 1.00 98.44 141 VAL A N 1
ATOM 1082 C CA . VAL A 1 141 ? 2.756 -5.882 -14.590 1.00 98.44 141 VAL A CA 1
ATOM 1083 C C . VAL A 1 141 ? 1.647 -5.818 -15.642 1.00 98.44 141 VAL A C 1
ATOM 1085 O O . VAL A 1 141 ? 0.651 -6.538 -15.550 1.00 98.44 141 VAL A O 1
ATOM 1088 N N . GLY A 1 142 ? 1.821 -4.958 -16.648 1.00 97.06 142 GLY A N 1
ATOM 1089 C CA . GLY A 1 142 ? 1.018 -4.943 -17.877 1.00 97.06 142 GLY A CA 1
ATOM 1090 C C . GLY A 1 142 ? -0.014 -3.819 -17.999 1.00 97.06 142 GLY A C 1
ATOM 1091 O O . GLY A 1 142 ? -0.816 -3.841 -18.933 1.00 97.06 142 GLY A O 1
ATOM 1092 N N . GLY A 1 143 ? -0.020 -2.833 -17.098 1.00 97.38 143 GLY A N 1
ATOM 1093 C CA . GLY A 1 143 ? -0.944 -1.700 -17.153 1.00 97.38 143 GLY A CA 1
ATOM 1094 C C . GLY A 1 143 ? -0.717 -0.811 -18.381 1.00 97.38 143 GLY A C 1
ATOM 1095 O O . GLY A 1 143 ? 0.305 -0.133 -18.496 1.00 97.38 143 GLY A O 1
ATOM 1096 N N . LYS A 1 144 ? -1.692 -0.754 -19.296 1.00 97.06 144 LYS A N 1
ATOM 1097 C CA . LYS A 1 144 ? -1.593 0.029 -20.541 1.00 97.06 144 LYS A CA 1
ATOM 1098 C C . LYS A 1 144 ? -2.937 0.511 -21.077 1.00 97.06 144 LYS A C 1
ATOM 1100 O O . LYS A 1 144 ? -4.002 -0.006 -20.756 1.00 97.06 144 LYS A O 1
ATOM 1105 N N . SER A 1 145 ? -2.858 1.497 -21.970 1.00 96.25 145 SER A N 1
ATOM 1106 C CA . SER A 1 145 ? -4.005 1.999 -22.735 1.00 96.25 145 SER A CA 1
ATOM 1107 C C . SER A 1 145 ? -4.406 1.042 -23.871 1.00 96.25 145 SER A C 1
ATOM 1109 O O . SER A 1 145 ? -3.796 -0.009 -24.063 1.00 96.25 145 SER A O 1
ATOM 1111 N N . THR A 1 146 ? -5.423 1.430 -24.638 1.00 95.19 146 THR A N 1
ATOM 1112 C CA . THR A 1 146 ? -6.174 0.599 -25.590 1.00 95.19 146 THR A CA 1
ATOM 1113 C C . THR A 1 146 ? -5.350 -0.029 -26.715 1.00 95.19 146 THR A C 1
ATOM 1115 O O . THR A 1 146 ? -5.577 -1.181 -27.072 1.00 95.19 146 THR A O 1
ATOM 1118 N N . ILE A 1 147 ? -4.371 0.680 -27.275 1.00 92.50 147 ILE A N 1
ATOM 1119 C CA . ILE A 1 147 ? -3.645 0.224 -28.472 1.00 92.50 147 ILE A CA 1
ATOM 1120 C C . ILE A 1 147 ? -2.539 -0.788 -28.101 1.00 92.50 147 ILE A C 1
ATOM 1122 O O . ILE A 1 147 ? -1.797 -0.572 -27.145 1.00 92.50 147 ILE A O 1
ATOM 1126 N N . VAL A 1 148 ? -2.357 -1.905 -28.817 1.00 91.00 148 VAL A N 1
ATOM 1127 C CA . VAL A 1 148 ? -3.138 -2.386 -29.983 1.00 91.00 148 VAL A CA 1
ATOM 1128 C C . VAL A 1 148 ? -4.300 -3.311 -29.578 1.00 91.00 148 VAL A C 1
ATOM 1130 O O . VAL A 1 148 ? -5.334 -3.292 -30.229 1.00 91.00 148 VAL A O 1
ATOM 1133 N N . GLN A 1 149 ? -4.147 -4.110 -28.515 1.00 86.56 149 GLN A N 1
ATOM 1134 C CA . GLN A 1 149 ? -5.060 -5.229 -28.223 1.00 86.56 149 GLN A CA 1
ATOM 1135 C C . GLN A 1 149 ? -6.221 -4.933 -27.254 1.00 86.56 149 GLN A C 1
ATOM 1137 O O . GLN A 1 149 ? -7.231 -5.616 -27.346 1.00 86.56 149 GLN A O 1
ATOM 1142 N N . SER A 1 150 ? -6.083 -3.982 -26.321 1.00 93.00 150 SER A N 1
ATOM 1143 C CA . SER A 1 150 ? -7.115 -3.488 -25.380 1.00 93.00 150 SER A CA 1
ATOM 1144 C C . SER A 1 150 ? -6.460 -2.608 -24.301 1.00 93.00 150 SER A C 1
ATOM 1146 O O . SER A 1 150 ? -5.233 -2.516 -24.236 1.00 93.00 150 SER A O 1
ATOM 1148 N N . ALA A 1 151 ? -7.254 -1.975 -23.435 1.00 96.12 151 ALA A N 1
ATOM 1149 C CA . ALA A 1 151 ? -6.758 -1.405 -22.187 1.00 96.12 151 ALA A CA 1
ATOM 1150 C C . ALA A 1 151 ? -6.610 -2.516 -21.140 1.00 96.12 151 ALA A C 1
ATOM 1152 O O . ALA A 1 151 ? -7.495 -3.361 -21.001 1.00 96.12 151 ALA A O 1
ATOM 1153 N N . PHE A 1 152 ? -5.509 -2.492 -20.396 1.00 97.12 152 PHE A N 1
ATOM 1154 C CA . PHE A 1 152 ? -5.237 -3.450 -19.331 1.00 97.12 152 PHE A CA 1
ATOM 1155 C C . PHE A 1 152 ? -4.920 -2.710 -18.038 1.00 97.12 152 PHE A C 1
ATOM 1157 O O . PHE A 1 152 ? -4.217 -1.698 -18.043 1.00 97.12 152 PHE A O 1
ATOM 1164 N N . MET A 1 153 ? -5.431 -3.242 -16.932 1.00 97.56 153 MET A N 1
ATOM 1165 C CA . MET A 1 153 ? -4.858 -2.991 -15.616 1.00 97.56 153 MET A CA 1
ATOM 1166 C C . MET A 1 153 ? -3.746 -4.010 -15.373 1.00 97.56 153 MET A C 1
ATOM 1168 O O . MET A 1 153 ? -3.806 -5.133 -15.878 1.00 97.56 153 MET A O 1
ATOM 1172 N N . SER A 1 154 ? -2.740 -3.614 -14.604 1.00 97.56 154 SER A N 1
ATOM 1173 C CA . SER A 1 154 ? -1.640 -4.491 -14.231 1.00 97.56 154 SER A CA 1
ATOM 1174 C C . SER A 1 154 ? -2.146 -5.712 -13.460 1.00 97.56 154 SER A C 1
ATOM 1176 O O . SER A 1 154 ? -3.028 -5.602 -12.608 1.00 97.56 154 SER A O 1
ATOM 1178 N N . SER A 1 155 ? -1.560 -6.872 -13.741 1.00 98.31 155 SER A N 1
ATOM 1179 C CA . SER A 1 155 ? -1.845 -8.136 -13.052 1.00 98.31 155 SER A CA 1
ATOM 1180 C C . SER A 1 155 ? -0.778 -8.424 -12.002 1.00 98.31 155 SER A C 1
ATOM 1182 O O . SER A 1 155 ? 0.385 -8.087 -12.207 1.00 98.31 155 SER A O 1
ATOM 1184 N N . VAL A 1 156 ? -1.153 -9.035 -10.875 1.00 98.38 156 VAL A N 1
ATOM 1185 C CA . VAL A 1 156 ? -0.208 -9.364 -9.793 1.00 98.38 156 VAL A CA 1
ATOM 1186 C C . VAL A 1 156 ? 0.812 -10.394 -10.282 1.00 98.38 156 VAL A C 1
ATOM 1188 O O . VAL A 1 156 ? 0.426 -11.474 -10.721 1.00 98.38 156 VAL A O 1
ATOM 1191 N N . VAL A 1 157 ? 2.101 -10.062 -10.170 1.00 98.12 157 VAL A N 1
ATOM 1192 C CA . VAL A 1 157 ? 3.224 -10.963 -10.487 1.00 98.12 157 VAL A CA 1
ATOM 1193 C C . VAL A 1 157 ? 3.974 -11.348 -9.216 1.00 98.12 157 VAL A C 1
ATOM 1195 O O . VAL A 1 157 ? 4.222 -12.529 -8.989 1.00 98.12 157 VAL A O 1
ATOM 1198 N N . VAL A 1 158 ? 4.274 -10.372 -8.351 1.00 98.38 158 VAL A N 1
ATOM 1199 C CA . VAL A 1 158 ? 4.894 -10.614 -7.040 1.00 98.38 158 VAL A CA 1
ATOM 1200 C C . VAL A 1 158 ? 3.929 -10.151 -5.947 1.00 98.38 158 VAL A C 1
ATOM 1202 O O . VAL A 1 158 ? 3.723 -8.943 -5.803 1.00 98.38 158 VAL A O 1
ATOM 1205 N N . PRO A 1 159 ? 3.319 -11.070 -5.171 1.00 98.12 159 PRO A N 1
ATOM 1206 C CA . PRO A 1 159 ? 2.350 -10.708 -4.136 1.00 98.12 159 PRO A CA 1
ATOM 1207 C C . PRO A 1 159 ? 2.930 -9.823 -3.028 1.00 98.12 159 PRO A C 1
ATOM 1209 O O . PRO A 1 159 ? 2.236 -8.933 -2.533 1.00 98.12 159 PRO A O 1
ATOM 1212 N N . PHE A 1 160 ? 4.190 -10.054 -2.650 1.00 98.50 160 PHE A N 1
ATOM 1213 C CA . PHE A 1 160 ? 4.889 -9.291 -1.623 1.00 98.50 160 PHE A CA 1
ATOM 1214 C C . PHE A 1 160 ? 6.398 -9.295 -1.882 1.00 98.50 160 PHE A C 1
ATOM 1216 O O . PHE A 1 160 ? 6.988 -10.359 -2.044 1.00 98.50 160 PHE A O 1
ATOM 1223 N N . MET A 1 161 ? 6.995 -8.109 -1.875 1.00 98.06 161 MET A N 1
ATOM 1224 C CA . MET A 1 161 ? 8.424 -7.838 -2.008 1.00 98.06 161 MET A CA 1
ATOM 1225 C C . MET A 1 161 ? 8.815 -6.802 -0.955 1.00 98.06 161 MET A C 1
ATOM 1227 O O . MET A 1 161 ? 8.056 -5.859 -0.693 1.00 98.06 161 MET A O 1
ATOM 1231 N N . LYS A 1 162 ? 9.981 -6.972 -0.333 1.00 97.50 162 LYS A N 1
ATOM 1232 C CA . LYS A 1 162 ? 10.529 -5.951 0.561 1.00 97.50 162 LYS A CA 1
ATOM 1233 C C . LYS A 1 162 ? 11.070 -4.789 -0.275 1.00 97.50 162 LYS A C 1
ATOM 1235 O O . LYS A 1 162 ? 11.662 -4.990 -1.322 1.00 97.50 162 LYS A O 1
ATOM 1240 N N . MET A 1 163 ? 10.795 -3.566 0.170 1.00 96.94 163 MET A N 1
ATOM 1241 C CA . MET A 1 163 ? 11.250 -2.334 -0.485 1.00 96.94 163 MET A CA 1
ATOM 1242 C C . MET A 1 163 ? 12.164 -1.602 0.493 1.00 96.94 163 MET A C 1
ATOM 1244 O O . MET A 1 163 ? 11.757 -0.603 1.089 1.00 96.94 163 MET A O 1
ATOM 1248 N N . GLU A 1 164 ? 13.333 -2.188 0.735 1.00 89.69 164 GLU A N 1
ATOM 1249 C CA . GLU A 1 164 ? 14.317 -1.687 1.692 1.00 89.69 164 GLU A CA 1
ATOM 1250 C C . GLU A 1 164 ? 15.220 -0.656 1.007 1.00 89.69 164 GLU A C 1
ATOM 1252 O O . GLU A 1 164 ? 15.510 -0.737 -0.184 1.00 89.69 164 GLU A O 1
ATOM 1257 N N . VAL A 1 165 ? 15.576 0.397 1.740 1.00 92.75 165 VAL A N 1
ATOM 1258 C CA . VAL A 1 165 ? 16.485 1.434 1.222 1.00 92.75 165 VAL A CA 1
ATOM 1259 C C . VAL A 1 165 ? 17.929 0.979 1.437 1.00 92.75 165 VAL A C 1
ATOM 1261 O O . VAL A 1 165 ? 18.824 1.301 0.663 1.00 92.75 165 VAL A O 1
ATOM 1264 N N . GLU A 1 166 ? 18.143 0.198 2.494 1.00 91.94 166 GLU A N 1
ATOM 1265 C CA . GLU A 1 166 ? 19.425 -0.306 2.967 1.00 91.94 166 GLU A CA 1
ATOM 1266 C C . GLU A 1 166 ? 20.087 -1.273 1.980 1.00 91.94 166 GLU A C 1
ATOM 1268 O O . GLU A 1 166 ? 21.315 -1.321 1.907 1.00 91.94 166 GLU A O 1
ATOM 1273 N N . ASP A 1 167 ? 19.287 -2.021 1.218 1.00 93.50 167 ASP A N 1
ATOM 1274 C CA . ASP A 1 167 ? 19.750 -2.938 0.174 1.00 93.50 167 ASP A CA 1
ATOM 1275 C C . ASP A 1 167 ? 19.723 -2.308 -1.227 1.00 93.50 167 ASP A C 1
ATOM 1277 O O . ASP A 1 167 ? 19.876 -3.015 -2.224 1.00 93.50 167 ASP A O 1
ATOM 1281 N N . ASP A 1 168 ? 19.526 -0.987 -1.308 1.00 95.94 168 ASP A N 1
ATOM 1282 C CA . ASP A 1 168 ? 19.456 -0.245 -2.566 1.00 95.94 168 ASP A CA 1
ATOM 1283 C C . ASP A 1 168 ? 18.364 -0.786 -3.518 1.00 95.94 168 ASP A C 1
ATOM 1285 O O . ASP A 1 168 ? 18.499 -0.754 -4.745 1.00 95.94 168 ASP A O 1
ATOM 1289 N N . PHE A 1 169 ? 17.267 -1.311 -2.955 1.00 97.81 169 PHE A N 1
ATOM 1290 C CA . PHE A 1 169 ? 16.165 -1.941 -3.684 1.00 97.81 169 PHE A CA 1
ATOM 1291 C C . PHE A 1 169 ? 16.620 -3.079 -4.615 1.00 97.81 169 PHE A C 1
ATOM 1293 O O . PHE A 1 169 ? 16.042 -3.270 -5.694 1.00 97.81 169 PHE A O 1
ATOM 1300 N N . ALA A 1 170 ? 17.664 -3.826 -4.237 1.00 97.38 170 ALA A N 1
ATOM 1301 C CA . ALA A 1 170 ? 18.316 -4.812 -5.098 1.00 97.38 170 ALA A CA 1
ATOM 1302 C C . ALA A 1 170 ? 17.340 -5.843 -5.691 1.00 97.38 170 ALA A C 1
ATOM 1304 O O . ALA A 1 170 ? 17.376 -6.098 -6.898 1.00 97.38 170 ALA A O 1
ATOM 1305 N N . GLU A 1 171 ? 16.428 -6.388 -4.877 1.00 97.25 171 GLU A N 1
ATOM 1306 C CA . GLU A 1 171 ? 15.432 -7.378 -5.320 1.00 97.25 171 GLU A CA 1
ATOM 1307 C C . GLU A 1 171 ? 14.484 -6.802 -6.390 1.00 97.25 171 GLU A C 1
ATOM 1309 O O . GLU A 1 171 ? 14.155 -7.455 -7.390 1.00 97.25 171 GLU A O 1
ATOM 1314 N N . PHE A 1 172 ? 14.077 -5.541 -6.219 1.00 98.31 172 PHE A N 1
ATOM 1315 C CA . PHE A 1 172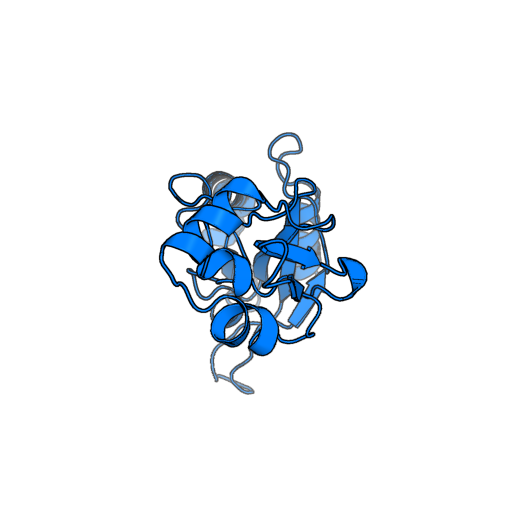 ? 13.224 -4.855 -7.182 1.00 98.31 172 PHE A CA 1
ATOM 1316 C C . PHE A 1 172 ? 13.980 -4.548 -8.480 1.00 98.31 172 PHE A C 1
ATOM 1318 O O . PHE A 1 172 ? 13.452 -4.798 -9.566 1.00 98.31 172 PHE A O 1
ATOM 1325 N N . LYS A 1 173 ? 15.226 -4.063 -8.390 1.00 98.31 173 LYS A N 1
ATOM 1326 C CA . LYS A 1 173 ? 16.080 -3.802 -9.560 1.00 98.31 173 LYS A CA 1
ATOM 1327 C C . LYS A 1 173 ? 16.315 -5.075 -10.376 1.00 98.31 173 LYS A C 1
ATOM 1329 O O . LYS A 1 173 ? 16.190 -5.036 -11.598 1.00 98.31 173 LYS A O 1
ATOM 1334 N N . ASP A 1 174 ? 16.608 -6.200 -9.721 1.00 97.94 174 ASP A N 1
ATOM 1335 C CA . ASP A 1 174 ? 16.740 -7.504 -10.385 1.00 97.94 174 ASP A CA 1
ATOM 1336 C C . ASP A 1 174 ? 15.444 -7.906 -11.102 1.00 97.94 174 ASP A C 1
ATOM 1338 O O . ASP A 1 174 ? 15.455 -8.219 -12.292 1.00 97.94 174 ASP A O 1
ATOM 1342 N N . THR A 1 175 ? 14.304 -7.786 -10.418 1.00 97.88 175 THR A N 1
ATOM 1343 C CA . THR A 1 175 ? 12.989 -8.087 -11.002 1.00 97.88 175 THR A CA 1
ATOM 1344 C C . THR A 1 175 ? 12.716 -7.257 -12.256 1.00 97.88 175 THR A C 1
ATOM 1346 O O . THR A 1 175 ? 12.252 -7.794 -13.262 1.00 97.88 175 THR A O 1
ATOM 1349 N N . VAL A 1 176 ? 13.028 -5.959 -12.228 1.00 98.06 176 VAL A N 1
ATOM 1350 C CA . VAL A 1 176 ? 12.872 -5.068 -13.385 1.00 98.06 176 VAL A CA 1
ATOM 1351 C C . VAL A 1 176 ? 13.774 -5.501 -14.547 1.00 98.06 176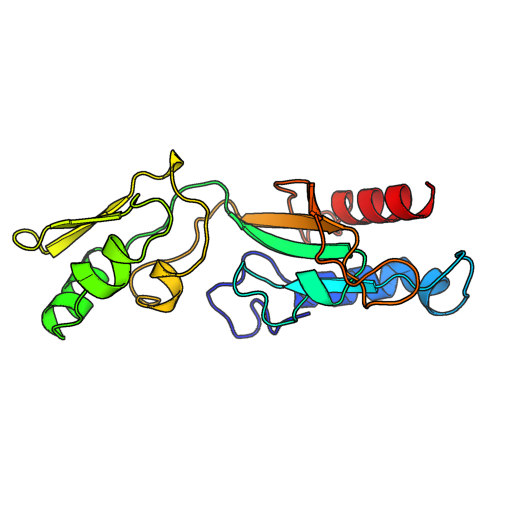 VAL A C 1
ATOM 1353 O O . VAL A 1 176 ? 13.283 -5.619 -15.670 1.00 98.06 176 VAL A O 1
ATOM 1356 N N . ARG A 1 177 ? 15.055 -5.806 -14.293 1.00 97.94 177 ARG A N 1
ATOM 1357 C CA . ARG A 1 177 ? 15.983 -6.270 -15.341 1.00 97.94 177 ARG A CA 1
ATOM 1358 C C . ARG A 1 177 ? 15.520 -7.581 -15.971 1.00 97.94 177 ARG A C 1
ATOM 1360 O O . ARG A 1 177 ? 15.515 -7.685 -17.191 1.00 97.94 177 ARG A O 1
ATOM 1367 N N . ARG A 1 178 ? 15.041 -8.534 -15.167 1.00 97.62 178 ARG A N 1
ATOM 1368 C CA . ARG A 1 178 ? 14.500 -9.812 -15.660 1.00 97.62 178 ARG A CA 1
ATOM 1369 C C . ARG A 1 178 ? 13.246 -9.637 -16.519 1.00 97.62 178 ARG A C 1
ATOM 1371 O O . ARG A 1 178 ? 13.059 -10.388 -17.468 1.00 97.62 178 ARG A O 1
ATOM 1378 N N . ILE A 1 179 ? 12.397 -8.653 -16.205 1.00 96.81 179 ILE A N 1
ATOM 1379 C CA . ILE A 1 179 ? 11.235 -8.302 -17.041 1.00 96.81 179 ILE A CA 1
ATOM 1380 C C . ILE A 1 179 ? 11.680 -7.715 -18.386 1.00 96.81 179 ILE A C 1
ATOM 1382 O O . ILE A 1 179 ? 11.026 -7.970 -19.389 1.00 96.81 179 ILE A O 1
ATOM 1386 N N . TRP A 1 180 ? 12.747 -6.914 -18.415 1.00 97.00 180 TRP A N 1
ATOM 1387 C CA . TRP A 1 180 ? 13.254 -6.303 -19.650 1.00 97.00 180 TRP A CA 1
ATOM 1388 C C . TRP A 1 180 ? 14.128 -7.231 -20.497 1.00 97.00 180 TRP A C 1
ATOM 1390 O O . TRP A 1 180 ? 14.245 -7.001 -21.698 1.00 97.00 180 TRP A O 1
ATOM 1400 N N . GLU A 1 181 ? 14.761 -8.234 -19.886 1.00 96.38 181 GLU A N 1
ATOM 1401 C CA . GLU A 1 181 ? 15.545 -9.261 -20.584 1.00 96.38 181 GLU A CA 1
ATOM 1402 C C . GLU A 1 181 ? 14.657 -10.254 -21.348 1.00 96.38 181 GLU A C 1
ATOM 1404 O O . GLU A 1 181 ? 15.058 -10.736 -22.408 1.00 96.38 181 GLU A O 1
ATOM 1409 N N . TRP A 1 182 ? 13.472 -10.558 -20.808 1.00 95.00 182 TRP A N 1
ATOM 1410 C CA . TRP A 1 182 ? 12.483 -11.450 -21.419 1.00 95.00 182 TRP A CA 1
ATOM 1411 C C . TRP A 1 182 ? 11.788 -10.822 -22.635 1.00 95.00 182 TRP A C 1
ATOM 1413 O O . TRP A 1 182 ? 11.714 -11.517 -23.676 1.00 95.00 182 TRP A O 1
#

Foldseek 3Di:
DPCAPVPDQQFLDRQVLVVVLVCVVCVCCVVPPPAPDDFFEHEARALVPPVLQQQAGQKYWHKAFDDAKQFDLVLLVVCVVVVPPCCVQPQVPQPQSQWDADNVSSGIDGPRVSHPRNCSNCVSRVVGIHGDPRMFTWIFGDRDDQPPPGGGGTHTDGGGDHCDVVVSSVVVSVVVVVVRVD

Sequence (182 aa):
CCVGPGRCEFACYDTLEACYNITNEFMDELHRPMWPYKSKIKFSGCANDCTGAIARADISVIGTWRDTLIIDQVAVKEYAAEKFPIKSQVCDKCPTKCLTYNAETQELAIVAEDCTRCNHCINLMPKAIRAGNEKGATILVGGKSTIVQSAFMSSVVVPFMKMEVEDDFAEFKDTVRRIWEW

Organism: NCBI:txid201088

Secondary structure (DSSP, 8-state):
---GGGT-TT-SS-HHHHHHHHHHHTHHHHHS--SSS---EEEESSTT-TT-HHHH-SEEEEEEESSPPEE-HHHHHHHHHTT--HIIIIITT-TT--EEEETTTTEEEE-GGG----SHHHHH-TTTEE--SSEEEEEEE--B-STTT--BPPEEEEEEE---TTTTTHHHHHHHHHHHH-